Protein AF-A0A974P0U6-F1 (afdb_monomer_lite)

Secondary structure (DSSP, 8-state):
-------SSHHHHT--HHHHHHHHHHTT--HHHHHHHHHHHHHTS--SS------TTT-SS--PPP---TT-PPPSSHHHHHHHH-HHHHHHHHHHHHHHHHHHH--

Organism: NCBI:txid2803784

Sequence (107 aa):
MPVSLSTDDAGILRIDLSHEYARAADEGATYADLKASARNAIAFSFLAGRGCGMTRSLSPSGQGLRRPGRQGRAKPGACADLIAASDKAREQWRHERLVAAFEAGAR

Radius of gyration: 15.05 Å; chains: 1; bounding box: 34×34×41 Å

Foldseek 3Di:
DQAADDPVCCPVVVDDSVVRVVVVVVVPQDPVNSLSNVLSCLCPDPWDDHAPDQHPPPDPPPPHQDQQPPVLDRDDDPLNVCCVVTPSNVVSSVSSSVVVVVVVVVD

InterPro domains:
  IPR032466 Metal-dependent hydrolase [SSF51556] (1-47)

Structure (mmCIF, N/CA/C/O backbone):
data_AF-A0A974P0U6-F1
#
_entry.id   AF-A0A974P0U6-F1
#
loop_
_atom_site.group_PDB
_atom_site.id
_atom_site.type_symbol
_atom_site.label_atom_id
_atom_site.label_alt_id
_atom_site.label_comp_id
_atom_site.label_asym_id
_atom_site.label_entity_id
_atom_site.label_seq_id
_atom_site.pdbx_PDB_ins_code
_atom_site.Cartn_x
_atom_site.Cartn_y
_atom_site.Cartn_z
_atom_site.occupancy
_atom_site.B_iso_or_equiv
_atom_site.auth_seq_id
_atom_site.auth_comp_id
_atom_site.auth_asym_id
_atom_site.auth_atom_id
_atom_site.pdbx_PDB_model_num
ATOM 1 N N . MET A 1 1 ? 9.584 11.173 8.659 1.00 75.75 1 MET A N 1
ATOM 2 C CA . MET A 1 1 ? 10.343 9.967 8.257 1.00 75.75 1 MET A CA 1
ATOM 3 C C . MET A 1 1 ? 9.404 9.014 7.530 1.00 75.75 1 MET A C 1
ATOM 5 O O . MET A 1 1 ? 8.238 8.988 7.913 1.00 75.75 1 MET A O 1
ATOM 9 N N . PRO A 1 2 ? 9.839 8.287 6.485 1.00 87.50 2 PRO A N 1
ATOM 10 C CA . PRO A 1 2 ? 9.020 7.234 5.888 1.00 87.50 2 PRO A CA 1
ATOM 11 C C . PRO A 1 2 ? 8.864 6.065 6.869 1.00 87.50 2 PRO A C 1
ATOM 13 O O . PRO A 1 2 ? 9.834 5.660 7.502 1.00 87.50 2 PRO A O 1
ATOM 16 N N . VAL A 1 3 ? 7.646 5.539 6.989 1.00 89.50 3 VAL A N 1
ATOM 17 C CA . VAL A 1 3 ? 7.289 4.419 7.877 1.00 89.50 3 VAL A CA 1
ATOM 18 C C . VAL A 1 3 ? 6.506 3.382 7.079 1.00 89.50 3 VAL A C 1
ATOM 20 O O . VAL A 1 3 ? 5.748 3.759 6.184 1.00 89.50 3 VAL A O 1
ATOM 23 N N . SER A 1 4 ? 6.695 2.104 7.406 1.00 95.00 4 SER A N 1
ATOM 24 C CA . SER A 1 4 ? 5.881 0.973 6.953 1.00 95.00 4 SER A CA 1
ATOM 25 C C . SER A 1 4 ? 5.505 0.131 8.171 1.00 95.00 4 SER A C 1
ATOM 27 O O . SER A 1 4 ? 6.372 -0.159 8.988 1.00 95.00 4 SER A O 1
ATOM 29 N N . LEU A 1 5 ? 4.237 -0.262 8.280 1.00 97.31 5 LEU A N 1
ATOM 30 C CA . LEU A 1 5 ? 3.750 -1.161 9.330 1.00 97.31 5 LEU A CA 1
ATOM 31 C C . LEU A 1 5 ? 4.108 -2.613 8.988 1.00 97.31 5 LEU A C 1
ATOM 33 O O . LEU A 1 5 ? 4.075 -3.005 7.818 1.00 97.31 5 LEU A O 1
ATOM 37 N N . SER A 1 6 ? 4.426 -3.403 10.009 1.00 97.69 6 SER A N 1
ATOM 38 C CA . SER A 1 6 ? 4.744 -4.830 9.911 1.00 97.69 6 SER A CA 1
ATOM 39 C C . SER A 1 6 ? 4.361 -5.537 11.205 1.00 97.69 6 SER A C 1
ATOM 41 O O . SER A 1 6 ? 4.353 -4.910 12.256 1.00 97.69 6 SER A O 1
ATOM 43 N N . THR A 1 7 ? 4.124 -6.844 11.138 1.00 97.38 7 THR A N 1
ATOM 44 C CA . THR A 1 7 ? 3.791 -7.669 12.312 1.00 97.38 7 THR A CA 1
ATOM 45 C C . THR A 1 7 ? 4.994 -8.072 13.159 1.00 97.38 7 THR A C 1
ATOM 47 O O . THR A 1 7 ? 4.794 -8.614 14.238 1.00 97.38 7 THR A O 1
ATOM 50 N N . ASP A 1 8 ? 6.215 -7.892 12.643 1.00 96.38 8 ASP A N 1
ATOM 51 C CA . ASP A 1 8 ? 7.449 -8.468 13.194 1.00 96.38 8 ASP A CA 1
ATOM 52 C C . ASP A 1 8 ? 7.361 -10.010 13.257 1.00 96.38 8 ASP A C 1
ATOM 54 O O . ASP A 1 8 ? 7.526 -10.660 12.223 1.00 96.38 8 ASP A O 1
ATOM 58 N N . ASP A 1 9 ? 6.915 -10.583 14.380 1.00 96.69 9 ASP A N 1
ATOM 59 C CA . ASP A 1 9 ? 6.745 -12.025 14.608 1.00 96.69 9 ASP A CA 1
ATOM 60 C C . ASP A 1 9 ? 5.271 -12.433 14.818 1.00 96.69 9 ASP A C 1
ATOM 62 O O . ASP A 1 9 ? 4.838 -12.813 15.913 1.00 96.69 9 ASP A O 1
ATOM 66 N N . ALA A 1 10 ? 4.480 -12.418 13.739 1.00 96.56 10 ALA A N 1
ATOM 67 C CA . ALA A 1 10 ? 3.039 -12.715 13.767 1.00 96.56 10 ALA A CA 1
ATOM 68 C C . ALA A 1 10 ? 2.675 -14.045 14.465 1.00 96.56 10 ALA A C 1
ATOM 70 O O . ALA A 1 10 ? 1.643 -14.140 15.129 1.00 96.56 10 ALA A O 1
ATOM 71 N N . GLY A 1 11 ? 3.525 -15.074 14.347 1.00 97.06 11 GLY A N 1
ATOM 72 C CA . GLY A 1 11 ? 3.299 -16.384 14.969 1.00 97.06 11 GLY A CA 1
ATOM 73 C C . GLY A 1 11 ? 3.458 -16.388 16.493 1.00 97.06 11 GLY A C 1
ATOM 74 O O . GLY A 1 11 ? 2.761 -17.137 17.177 1.00 97.06 11 GLY A O 1
ATOM 75 N N . ILE A 1 12 ? 4.337 -15.533 17.026 1.00 97.94 12 ILE A N 1
ATOM 76 C CA . ILE A 1 12 ? 4.542 -15.371 18.472 1.00 97.94 12 ILE A CA 1
ATOM 77 C C . ILE A 1 12 ? 3.428 -14.496 19.044 1.00 97.94 12 ILE A C 1
ATOM 79 O O . ILE A 1 12 ? 2.798 -14.856 20.038 1.00 97.94 12 ILE A O 1
ATOM 83 N N . LEU A 1 13 ? 3.155 -13.375 18.377 1.00 97.38 13 LEU A N 1
ATOM 84 C CA . LEU A 1 13 ? 2.188 -12.376 18.827 1.00 97.38 13 LEU A CA 1
ATOM 85 C C . LEU A 1 13 ? 0.730 -12.787 18.569 1.00 97.38 13 LEU A C 1
ATOM 87 O O . LEU A 1 13 ? -0.178 -12.216 19.167 1.00 97.38 13 LEU A O 1
ATOM 91 N N . ARG A 1 14 ? 0.498 -13.802 17.725 1.00 96.94 14 ARG A N 1
ATOM 92 C CA . ARG A 1 14 ? -0.833 -14.282 17.304 1.00 96.94 14 ARG A CA 1
ATOM 93 C C . ARG A 1 14 ? -1.696 -13.164 16.712 1.00 96.94 14 ARG A C 1
ATOM 95 O O . ARG A 1 14 ? -2.889 -13.067 16.996 1.00 96.94 14 ARG A O 1
ATOM 102 N N . ILE A 1 15 ? -1.074 -12.339 15.876 1.00 97.75 15 ILE A N 1
ATOM 103 C CA . ILE A 1 15 ? -1.698 -11.213 15.175 1.00 97.75 15 ILE A CA 1
ATOM 104 C C . ILE A 1 15 ? -1.546 -11.369 13.663 1.00 97.75 15 ILE A C 1
ATOM 106 O O . ILE A 1 15 ? -0.731 -12.155 13.181 1.00 97.75 15 ILE A O 1
ATOM 110 N N . ASP A 1 16 ? -2.304 -10.580 12.911 1.00 98.19 16 ASP A N 1
ATOM 111 C CA . ASP A 1 16 ? -2.091 -10.378 11.484 1.00 98.19 16 ASP A CA 1
ATOM 112 C C . ASP A 1 16 ? -1.773 -8.905 11.192 1.00 98.19 16 ASP A C 1
ATOM 114 O O . ASP A 1 16 ? -1.764 -8.054 12.082 1.00 98.19 16 ASP A O 1
ATOM 118 N N . LEU A 1 17 ? -1.494 -8.584 9.929 1.00 9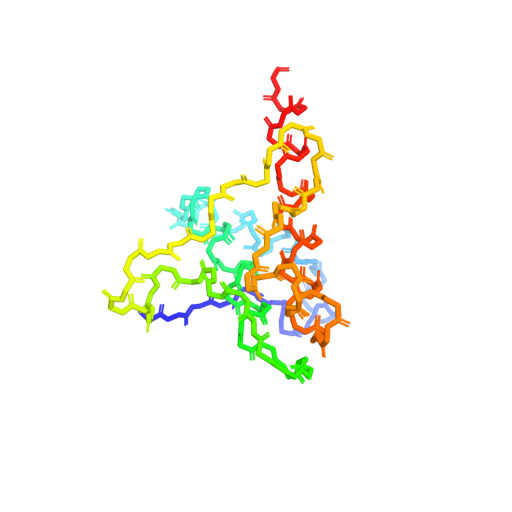7.81 17 LEU A N 1
ATOM 119 C CA . LEU 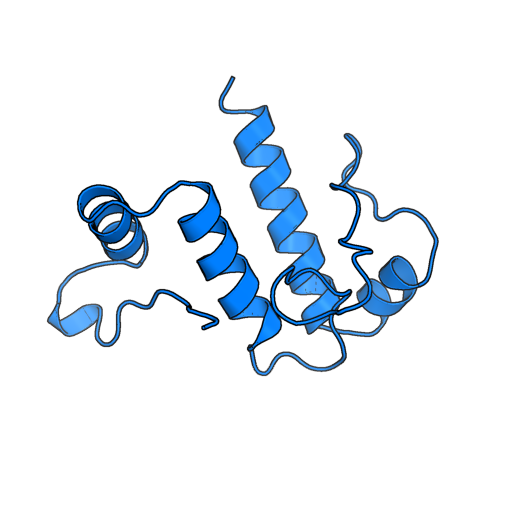A 1 17 ? -1.191 -7.205 9.554 1.00 97.81 17 LEU A CA 1
ATOM 120 C C . LEU A 1 17 ? -2.396 -6.269 9.752 1.00 97.81 17 LEU A C 1
ATOM 122 O O . LEU A 1 17 ? -2.202 -5.087 10.011 1.00 97.81 17 LEU A O 1
ATOM 126 N N . SER A 1 18 ? -3.631 -6.769 9.663 1.00 97.50 18 SER A N 1
ATOM 127 C CA . SER A 1 18 ? -4.830 -5.953 9.888 1.00 97.50 18 SER A CA 1
ATOM 128 C C . SER A 1 18 ? -4.916 -5.487 11.342 1.00 97.50 18 SER A C 1
ATOM 130 O O . SER A 1 18 ? -5.309 -4.346 11.576 1.00 97.50 18 SER A O 1
ATOM 132 N N . HIS A 1 19 ? -4.490 -6.325 12.296 1.00 98.06 19 HIS A N 1
ATOM 133 C CA . HIS A 1 19 ? -4.350 -5.949 13.706 1.00 98.06 19 HIS A CA 1
ATOM 134 C C . HIS A 1 19 ? -3.468 -4.706 13.855 1.00 98.06 19 HIS A C 1
ATOM 136 O O . HIS A 1 19 ? -3.887 -3.737 14.480 1.00 98.06 19 HIS A O 1
ATOM 142 N N . GLU A 1 20 ? -2.277 -4.693 13.253 1.00 98.31 20 GLU A N 1
ATOM 143 C CA . GLU A 1 20 ? -1.351 -3.555 13.359 1.00 98.31 20 GLU A CA 1
ATOM 144 C C . GLU A 1 20 ? -1.926 -2.274 12.739 1.00 98.31 20 GLU A C 1
ATOM 146 O O . GLU A 1 20 ? -1.729 -1.176 13.259 1.00 98.31 20 GLU A O 1
ATOM 151 N N . TYR A 1 21 ? -2.698 -2.393 11.656 1.00 98.06 21 TYR A N 1
ATOM 152 C CA . TYR A 1 21 ? -3.396 -1.245 11.071 1.00 98.06 21 TYR A CA 1
ATOM 153 C C . TYR A 1 21 ? -4.526 -0.724 11.968 1.00 98.06 21 TYR A C 1
ATOM 155 O O . TYR A 1 21 ? -4.698 0.491 12.067 1.00 98.06 21 TYR A O 1
ATOM 163 N N . ALA A 1 22 ? -5.283 -1.615 12.615 1.00 98.25 22 ALA A N 1
ATOM 164 C CA . ALA A 1 22 ? -6.322 -1.234 13.571 1.00 98.25 22 ALA A CA 1
ATOM 165 C C . ALA A 1 22 ? -5.709 -0.548 14.797 1.00 98.25 22 ALA A C 1
ATOM 167 O O . ALA A 1 22 ? -6.106 0.560 15.144 1.00 98.25 22 ALA A O 1
ATOM 168 N N . ARG A 1 23 ? -4.657 -1.144 15.365 1.00 98.12 23 ARG A N 1
ATOM 169 C CA . ARG A 1 23 ? -3.910 -0.577 16.486 1.00 98.12 23 ARG A CA 1
ATOM 170 C C . ARG A 1 23 ? -3.349 0.808 16.161 1.00 98.12 23 ARG A C 1
ATOM 172 O O . ARG A 1 23 ? -3.499 1.726 16.957 1.00 98.12 23 ARG A O 1
ATOM 179 N N . ALA A 1 24 ? -2.750 0.990 14.985 1.00 98.19 24 ALA A N 1
ATOM 180 C CA . ALA A 1 24 ? -2.254 2.298 14.567 1.00 98.19 24 ALA A CA 1
ATOM 181 C C . ALA A 1 24 ? -3.381 3.345 14.488 1.00 98.19 24 ALA A C 1
ATOM 183 O O . ALA A 1 24 ? -3.165 4.500 14.853 1.00 98.19 24 ALA A O 1
ATOM 184 N N . ALA A 1 25 ? -4.575 2.958 14.027 1.00 98.19 25 ALA A N 1
ATOM 185 C CA . ALA A 1 25 ? -5.736 3.847 14.005 1.00 98.19 25 ALA A CA 1
ATOM 186 C C . ALA A 1 25 ? -6.201 4.220 15.424 1.00 98.19 25 ALA A C 1
ATOM 188 O O . ALA A 1 25 ? -6.463 5.396 15.678 1.00 98.19 25 ALA A O 1
ATOM 189 N N . ASP A 1 26 ? -6.228 3.255 16.348 1.00 98.50 26 ASP A N 1
ATOM 190 C CA . ASP A 1 26 ? -6.555 3.484 17.764 1.00 98.50 26 ASP A CA 1
ATOM 191 C C . ASP A 1 26 ? -5.532 4.409 18.450 1.00 98.50 26 ASP A C 1
ATOM 193 O O . ASP A 1 26 ? -5.886 5.214 19.310 1.00 98.50 26 ASP A O 1
ATOM 197 N N . GLU A 1 27 ? -4.269 4.354 18.020 1.00 98.00 27 GLU A N 1
ATOM 198 C CA . GLU A 1 27 ? -3.179 5.231 18.468 1.00 98.00 27 GLU A CA 1
ATOM 199 C C . GLU A 1 27 ? -3.143 6.594 17.731 1.00 98.00 27 GLU A C 1
ATOM 201 O O . GLU A 1 27 ? -2.257 7.417 17.973 1.00 98.00 27 GLU A O 1
ATOM 206 N N . GLY A 1 28 ? -4.121 6.879 16.860 1.00 97.75 28 GLY A N 1
ATOM 207 C CA . GLY A 1 28 ? -4.326 8.192 16.238 1.00 97.75 28 GLY A CA 1
ATOM 208 C C . GLY A 1 28 ? -3.837 8.337 14.793 1.00 97.75 28 GLY A C 1
ATOM 209 O O . GLY A 1 28 ? -3.876 9.445 14.250 1.00 97.75 28 GLY A O 1
ATOM 210 N N . ALA A 1 29 ? -3.398 7.258 14.137 1.00 97.06 29 ALA A N 1
ATOM 211 C CA . ALA A 1 29 ? -3.050 7.298 12.719 1.00 97.06 29 ALA A CA 1
ATOM 212 C C . ALA A 1 29 ? -4.291 7.553 11.853 1.00 97.06 29 ALA A C 1
ATOM 214 O O . ALA A 1 29 ? -5.312 6.869 11.948 1.00 97.06 29 ALA A O 1
ATOM 215 N N . THR A 1 30 ? -4.198 8.516 10.940 1.00 96.25 30 THR A N 1
ATOM 216 C CA . THR A 1 30 ? -5.294 8.804 10.014 1.00 96.25 30 THR A CA 1
ATOM 217 C C . THR A 1 30 ? -5.334 7.783 8.875 1.00 96.25 30 THR A C 1
ATOM 219 O O . THR A 1 30 ? -4.331 7.156 8.530 1.00 96.25 30 THR A O 1
ATOM 222 N N . TYR A 1 31 ? -6.463 7.684 8.164 1.00 94.31 31 TYR A N 1
ATOM 223 C CA . TYR A 1 31 ? -6.540 6.879 6.934 1.00 94.31 31 TYR A CA 1
ATOM 224 C C . TYR A 1 31 ? -5.480 7.276 5.886 1.00 94.31 31 TYR A C 1
ATOM 226 O O . TYR A 1 31 ? -5.029 6.450 5.087 1.00 94.31 31 TYR A O 1
ATOM 234 N N . ALA A 1 32 ? -5.059 8.547 5.873 1.00 90.62 32 ALA A N 1
ATOM 235 C CA . ALA A 1 32 ? -3.984 9.004 5.002 1.00 90.62 32 ALA A CA 1
ATOM 236 C C . ALA A 1 32 ? -2.624 8.423 5.419 1.00 90.62 32 ALA A C 1
ATOM 238 O O . ALA A 1 32 ? -1.858 8.031 4.536 1.00 90.62 32 ALA A O 1
ATOM 239 N N . ASP A 1 33 ? -2.363 8.311 6.722 1.00 94.31 33 ASP A N 1
ATOM 240 C CA . ASP A 1 33 ? -1.139 7.723 7.275 1.00 94.31 33 ASP A CA 1
ATOM 241 C C . ASP A 1 33 ? -1.082 6.217 7.013 1.00 94.31 33 ASP A C 1
ATOM 243 O O . ASP A 1 33 ? -0.069 5.715 6.525 1.00 94.31 33 ASP A O 1
ATOM 247 N N . LEU A 1 34 ? -2.200 5.507 7.205 1.00 95.69 34 LEU A N 1
ATOM 248 C CA . LEU A 1 34 ? -2.307 4.078 6.892 1.00 95.69 34 LEU A CA 1
ATOM 249 C C . LEU A 1 34 ? -2.032 3.803 5.403 1.00 95.69 34 LEU A C 1
ATOM 251 O O . LEU A 1 34 ? -1.239 2.926 5.055 1.00 95.69 34 LEU A O 1
ATOM 255 N N . LYS A 1 35 ? -2.611 4.603 4.496 1.00 93.12 35 LYS A N 1
ATOM 256 C CA . LYS A 1 35 ? -2.298 4.509 3.058 1.00 93.12 35 LYS A CA 1
ATOM 257 C C . LYS A 1 35 ? -0.849 4.878 2.747 1.00 93.12 35 LYS A C 1
ATOM 259 O O . LYS A 1 35 ? -0.251 4.292 1.847 1.00 93.12 35 LYS A O 1
ATOM 264 N N . ALA A 1 36 ? -0.285 5.873 3.431 1.00 90.44 36 ALA A N 1
ATOM 265 C CA . ALA A 1 36 ? 1.110 6.258 3.241 1.00 90.44 36 ALA A CA 1
ATOM 266 C C . ALA A 1 36 ? 2.060 5.131 3.667 1.00 90.44 36 ALA A C 1
ATOM 268 O O . ALA A 1 36 ? 3.011 4.851 2.941 1.00 90.44 36 ALA A O 1
ATOM 269 N N . SER A 1 37 ? 1.760 4.446 4.771 1.00 94.62 37 SER A N 1
ATOM 270 C CA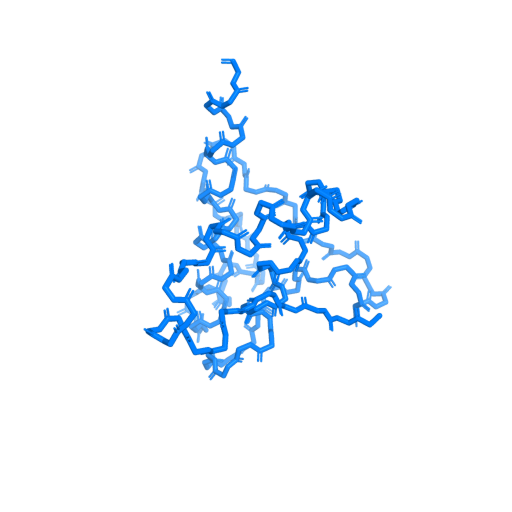 . SER A 1 37 ? 2.487 3.268 5.244 1.00 94.62 37 SER A CA 1
ATOM 271 C C . SER A 1 37 ? 2.536 2.163 4.184 1.00 94.62 37 SER A C 1
ATOM 273 O O . SER A 1 37 ? 3.620 1.751 3.765 1.00 94.62 37 SER A O 1
ATOM 275 N N . ALA A 1 38 ? 1.380 1.779 3.631 1.00 94.38 38 ALA A N 1
ATOM 276 C CA . ALA A 1 38 ? 1.308 0.771 2.572 1.00 94.38 38 ALA A CA 1
ATOM 277 C C . ALA A 1 38 ? 2.072 1.180 1.294 1.00 94.38 38 ALA A C 1
ATOM 279 O O . ALA A 1 38 ? 2.781 0.374 0.688 1.00 94.38 38 ALA A O 1
ATOM 280 N N . ARG A 1 39 ? 1.990 2.456 0.894 1.00 92.44 39 ARG A N 1
ATOM 281 C CA . ARG A 1 39 ? 2.752 2.992 -0.251 1.00 92.44 39 ARG A CA 1
ATOM 282 C C . ARG A 1 39 ? 4.256 2.974 -0.011 1.00 92.44 39 ARG A C 1
ATOM 284 O O . ARG A 1 39 ? 5.018 2.670 -0.932 1.00 92.44 39 ARG A O 1
ATOM 291 N N . ASN A 1 40 ? 4.685 3.307 1.204 1.00 92.00 40 ASN A N 1
ATOM 292 C CA . ASN A 1 40 ? 6.090 3.280 1.588 1.00 92.00 40 ASN A CA 1
ATOM 293 C C . ASN A 1 40 ? 6.636 1.850 1.528 1.00 92.00 40 ASN A C 1
ATOM 295 O O . ASN A 1 40 ? 7.711 1.664 0.962 1.00 92.00 40 ASN A O 1
ATOM 299 N N . ALA A 1 41 ? 5.879 0.849 1.992 1.00 93.75 41 ALA A N 1
ATOM 300 C CA . ALA A 1 41 ? 6.267 -0.561 1.897 1.00 93.75 41 ALA A CA 1
ATOM 301 C C . ALA A 1 41 ? 6.695 -0.944 0.468 1.00 93.75 41 ALA A C 1
ATOM 303 O O . ALA A 1 41 ? 7.739 -1.557 0.265 1.00 93.75 41 ALA A O 1
ATOM 304 N N . ILE A 1 42 ? 5.945 -0.500 -0.547 1.00 92.81 42 ILE A N 1
ATOM 305 C CA . ILE A 1 42 ? 6.266 -0.775 -1.956 1.00 92.81 42 ILE A CA 1
ATOM 306 C C . ILE A 1 42 ? 7.418 0.108 -2.450 1.00 92.81 42 ILE A C 1
ATOM 308 O O . ILE A 1 42 ? 8.323 -0.373 -3.133 1.00 92.81 42 ILE A O 1
ATOM 312 N N . ALA A 1 43 ? 7.415 1.402 -2.123 1.00 88.44 43 ALA A N 1
ATOM 313 C CA . ALA A 1 43 ? 8.451 2.334 -2.571 1.00 88.44 43 ALA A CA 1
ATOM 314 C C . ALA A 1 43 ? 9.856 1.923 -2.097 1.00 88.44 43 ALA A C 1
ATOM 316 O O . ALA A 1 43 ? 10.804 1.947 -2.891 1.00 88.44 43 ALA A O 1
ATOM 317 N N . PHE A 1 44 ? 9.957 1.485 -0.841 1.00 90.88 44 PHE A N 1
ATOM 318 C CA . PHE A 1 44 ? 11.196 1.045 -0.200 1.00 90.88 44 PHE A CA 1
ATOM 319 C C . PHE A 1 44 ? 11.419 -0.473 -0.264 1.00 90.88 44 PHE A C 1
ATOM 321 O O . PHE A 1 44 ? 12.430 -0.954 0.234 1.00 90.88 44 PHE A O 1
ATOM 328 N N . SER A 1 45 ? 10.534 -1.226 -0.925 1.00 94.06 45 SER A N 1
ATOM 329 C CA . SER A 1 45 ? 10.758 -2.649 -1.200 1.00 94.06 45 SER A CA 1
ATOM 330 C C . SER A 1 45 ? 11.987 -2.883 -2.084 1.00 94.06 45 SER A C 1
ATOM 332 O O . SER A 1 45 ? 12.405 -2.016 -2.864 1.00 94.06 45 SER A O 1
ATOM 334 N N . PHE A 1 46 ? 12.498 -4.111 -2.049 1.00 95.81 46 PHE A N 1
ATOM 335 C CA . PHE A 1 46 ? 13.561 -4.588 -2.936 1.00 95.81 46 PHE A CA 1
ATOM 336 C C . PHE A 1 46 ? 13.068 -5.021 -4.328 1.00 95.81 46 PHE A C 1
ATOM 338 O O . PHE 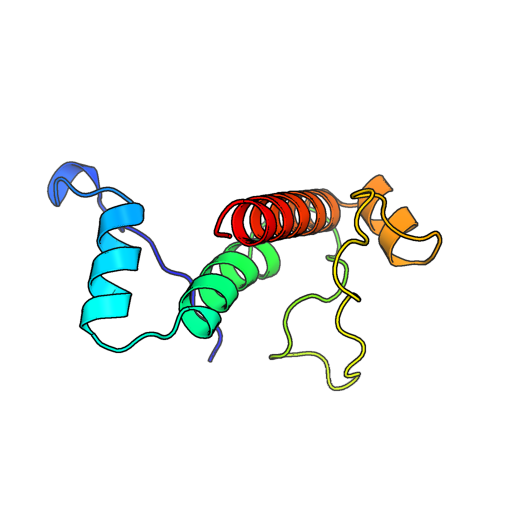A 1 46 ? 13.819 -5.646 -5.073 1.00 95.81 46 PHE A O 1
ATOM 345 N N . LEU A 1 47 ? 11.826 -4.692 -4.709 1.00 94.56 47 LEU A N 1
ATOM 346 C CA . LEU A 1 47 ? 11.331 -4.958 -6.062 1.00 94.56 47 LEU A CA 1
ATOM 347 C C . LEU A 1 47 ? 12.215 -4.279 -7.115 1.00 94.56 47 LEU A C 1
ATOM 349 O O . LEU A 1 47 ? 12.625 -3.125 -6.953 1.00 94.5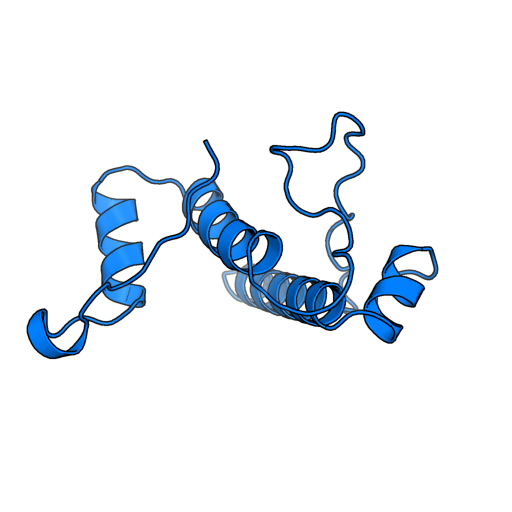6 47 LEU A O 1
ATOM 353 N N . ALA A 1 48 ? 12.463 -4.990 -8.215 1.00 93.88 48 ALA A N 1
ATOM 354 C CA . ALA A 1 48 ? 13.366 -4.542 -9.262 1.00 93.88 48 ALA A CA 1
ATOM 355 C C . ALA A 1 48 ? 12.841 -3.308 -10.025 1.00 93.88 48 ALA A C 1
ATOM 357 O O . ALA A 1 48 ? 11.649 -3.158 -10.331 1.00 93.88 48 ALA A O 1
ATOM 358 N N . GLY A 1 49 ? 13.779 -2.433 -10.391 1.00 89.50 49 GLY A N 1
ATOM 359 C CA . GLY A 1 49 ? 13.530 -1.240 -11.198 1.00 89.50 49 GLY A CA 1
ATOM 360 C C . GLY A 1 49 ? 12.991 -0.032 -10.422 1.00 89.50 49 GLY A C 1
ATOM 361 O O . GLY A 1 49 ? 12.859 -0.029 -9.197 1.00 89.50 49 GLY A O 1
ATOM 362 N N . ARG A 1 50 ? 12.723 1.050 -11.162 1.00 85.00 50 ARG A N 1
ATOM 363 C CA . ARG A 1 50 ? 12.239 2.320 -10.602 1.00 85.00 50 ARG A CA 1
ATOM 364 C C . ARG A 1 50 ? 10.717 2.329 -10.496 1.00 85.00 50 ARG A C 1
ATOM 366 O O . ARG A 1 50 ? 10.027 1.921 -11.420 1.00 85.00 50 ARG A O 1
ATOM 373 N N . GLY A 1 51 ? 10.198 2.886 -9.404 1.00 79.31 51 GLY A N 1
ATOM 374 C CA . GLY A 1 51 ? 8.770 3.181 -9.271 1.00 79.31 51 GLY A CA 1
ATOM 375 C C . GLY A 1 51 ? 8.342 4.435 -10.043 1.00 79.31 51 GLY A C 1
ATOM 376 O O . GLY A 1 51 ? 9.175 5.253 -10.429 1.00 79.31 51 GLY A O 1
ATOM 377 N N . CYS A 1 52 ? 7.034 4.634 -10.199 1.00 70.25 52 CYS A N 1
ATOM 378 C CA . CYS A 1 52 ? 6.462 5.792 -10.893 1.00 70.25 52 CYS A CA 1
ATOM 379 C C . CYS A 1 52 ? 6.425 7.097 -10.061 1.00 70.25 52 CYS A C 1
ATOM 381 O O . CYS A 1 52 ? 5.764 8.047 -10.467 1.00 70.25 52 CYS A O 1
ATOM 383 N N . GLY A 1 53 ? 7.095 7.171 -8.903 1.00 62.03 53 GLY A N 1
ATOM 384 C CA . GLY A 1 53 ? 7.088 8.369 -8.047 1.00 62.03 53 GLY A CA 1
ATOM 385 C C . GLY A 1 53 ? 5.744 8.601 -7.342 1.00 62.03 53 GLY A C 1
ATOM 386 O O . GLY A 1 53 ? 5.018 9.543 -7.643 1.00 62.03 53 GLY A O 1
ATOM 387 N N . MET A 1 54 ? 5.388 7.721 -6.398 1.00 54.47 54 MET A N 1
ATOM 388 C CA . MET A 1 54 ? 4.130 7.812 -5.631 1.00 54.47 54 MET A CA 1
ATOM 389 C C . MET A 1 54 ? 4.286 8.396 -4.221 1.00 54.47 54 MET A C 1
ATOM 391 O O . MET A 1 54 ? 3.295 8.796 -3.610 1.00 54.47 54 MET A O 1
ATOM 395 N N . THR A 1 55 ? 5.501 8.464 -3.676 1.00 44.91 55 THR A N 1
ATOM 396 C CA . THR A 1 55 ? 5.712 8.964 -2.315 1.00 44.91 55 THR A CA 1
ATOM 397 C C . THR A 1 55 ? 5.881 10.480 -2.334 1.00 44.91 55 THR A C 1
ATOM 399 O O . THR A 1 55 ? 6.894 11.024 -2.767 1.00 44.91 55 THR A O 1
ATOM 402 N N . ARG A 1 56 ? 4.886 11.186 -1.786 1.00 42.88 56 ARG A N 1
ATOM 403 C CA . ARG A 1 56 ? 4.906 12.646 -1.570 1.00 42.88 56 ARG A CA 1
ATOM 404 C C . ARG A 1 56 ? 6.061 13.114 -0.662 1.00 42.88 56 ARG A C 1
ATOM 406 O O . ARG A 1 56 ? 6.263 14.307 -0.502 1.00 42.88 56 ARG A O 1
ATOM 413 N N . SER A 1 57 ? 6.794 12.179 -0.054 1.00 38.78 57 SER A N 1
ATOM 414 C CA . SER A 1 57 ? 7.809 12.439 0.966 1.00 38.78 57 SER A CA 1
ATOM 415 C C . SER A 1 57 ? 9.221 12.691 0.424 1.00 38.78 57 SER A C 1
ATOM 417 O O . SER A 1 57 ? 10.051 13.141 1.206 1.00 38.78 57 SER A O 1
ATOM 419 N N . LEU A 1 58 ? 9.542 12.378 -0.841 1.00 37.16 58 LEU A N 1
ATOM 420 C CA . LEU A 1 58 ? 10.941 12.430 -1.316 1.00 37.16 58 LEU A CA 1
ATOM 421 C C . LEU A 1 58 ? 11.150 12.968 -2.740 1.00 37.16 58 LEU A C 1
ATOM 423 O O . LEU A 1 58 ? 12.280 12.965 -3.218 1.00 37.16 58 LEU A O 1
ATOM 427 N N . SER A 1 59 ? 10.116 13.457 -3.430 1.00 35.25 59 SER A N 1
ATOM 428 C CA . SER A 1 59 ? 10.317 14.170 -4.700 1.00 35.25 59 SER A CA 1
ATOM 429 C C . SER A 1 59 ? 10.052 15.668 -4.520 1.00 35.25 59 SER A C 1
ATOM 431 O O . SER A 1 59 ? 8.913 16.033 -4.227 1.00 35.25 59 SER A O 1
ATOM 433 N N . PRO A 1 60 ? 11.060 16.547 -4.718 1.00 30.75 60 PRO A N 1
ATOM 434 C CA . PRO A 1 60 ? 10.856 17.998 -4.805 1.00 30.75 60 PRO A CA 1
ATOM 435 C C . PRO A 1 60 ? 9.974 18.381 -6.005 1.00 30.75 60 PRO A C 1
ATOM 437 O O . PRO A 1 60 ? 9.373 19.451 -6.039 1.00 30.75 60 PRO A O 1
ATOM 440 N N . SER A 1 61 ? 9.864 17.496 -6.995 1.00 34.56 61 SER A N 1
ATOM 441 C CA . SER A 1 61 ? 8.900 17.587 -8.080 1.00 34.56 61 SER A CA 1
ATOM 442 C C . SER A 1 61 ? 7.563 17.016 -7.604 1.00 34.56 61 SER A C 1
ATOM 444 O O . SER A 1 61 ? 7.325 15.814 -7.656 1.00 34.56 61 SER A O 1
ATOM 446 N N . GLY A 1 62 ? 6.661 17.889 -7.152 1.00 33.31 62 GLY A N 1
ATOM 447 C CA . GLY A 1 62 ? 5.286 17.578 -6.731 1.00 33.31 62 GLY A CA 1
ATOM 448 C C . GLY A 1 62 ? 4.366 16.966 -7.803 1.00 33.31 62 GLY A C 1
ATOM 449 O O . GLY A 1 62 ? 3.155 17.166 -7.762 1.00 33.31 62 GLY A O 1
ATOM 450 N N . GLN A 1 63 ? 4.896 16.212 -8.764 1.00 37.59 63 GLN A N 1
ATOM 451 C CA . GLN A 1 63 ? 4.130 15.442 -9.732 1.00 37.59 63 GLN A CA 1
ATOM 452 C C . GLN A 1 63 ? 3.863 14.045 -9.169 1.00 37.59 63 GLN A C 1
ATOM 454 O O . GLN A 1 63 ? 4.420 13.048 -9.617 1.00 37.59 63 GLN A O 1
ATOM 459 N N . GLY A 1 64 ? 3.004 13.983 -8.150 1.00 43.31 64 GLY A N 1
ATOM 460 C CA . GLY A 1 64 ? 2.413 12.716 -7.740 1.00 43.31 64 GLY A CA 1
ATOM 461 C C . GLY A 1 64 ? 1.599 12.134 -8.893 1.00 43.31 64 GLY A C 1
ATOM 462 O O . GLY A 1 64 ? 0.926 12.870 -9.623 1.00 43.31 64 GLY A O 1
ATOM 463 N N . LEU A 1 65 ? 1.644 10.812 -9.061 1.00 49.59 65 LEU A N 1
ATOM 464 C CA . LEU A 1 65 ? 0.779 10.126 -10.012 1.00 49.59 65 LEU A CA 1
ATOM 465 C C . LEU A 1 65 ? -0.675 10.568 -9.798 1.00 49.59 65 LEU A C 1
ATOM 467 O O . LEU A 1 65 ? -1.244 10.414 -8.715 1.00 49.59 65 LEU A O 1
ATOM 471 N N . ARG A 1 66 ? -1.290 11.133 -10.839 1.00 50.28 66 ARG A N 1
ATOM 472 C CA . ARG A 1 66 ? -2.721 11.445 -10.837 1.00 50.28 66 ARG A CA 1
ATOM 473 C C . ARG A 1 66 ? -3.464 10.126 -10.598 1.00 50.28 66 ARG A C 1
ATOM 475 O O . ARG A 1 66 ? -3.150 9.151 -11.281 1.00 50.28 66 ARG A O 1
ATOM 482 N N . ARG A 1 67 ? -4.407 10.097 -9.637 1.00 50.69 67 ARG A N 1
ATOM 483 C CA . ARG A 1 67 ? -5.226 8.911 -9.289 1.00 50.69 67 ARG A CA 1
ATOM 484 C C . ARG A 1 67 ? -5.557 8.089 -10.541 1.00 50.69 67 ARG A C 1
ATOM 486 O O . ARG A 1 67 ? -5.927 8.709 -11.551 1.00 50.69 67 ARG A O 1
ATOM 493 N N . PRO A 1 68 ? -5.512 6.741 -10.473 1.00 52.97 68 PRO A N 1
ATOM 494 C CA . PRO A 1 68 ? -6.054 5.913 -11.539 1.00 52.97 68 PRO A CA 1
ATOM 495 C C . PRO A 1 68 ? -7.440 6.448 -11.914 1.00 52.97 68 PRO A C 1
ATOM 497 O O . PRO A 1 68 ? -8.291 6.661 -11.047 1.00 52.97 68 PRO A O 1
ATOM 500 N N . GLY A 1 69 ? -7.649 6.752 -13.197 1.00 50.62 69 GLY A N 1
ATOM 501 C CA . GLY A 1 69 ? -8.976 7.137 -13.673 1.00 50.62 69 GLY A CA 1
ATOM 502 C C . GLY A 1 69 ? -9.969 5.992 -13.451 1.00 50.62 69 GLY A C 1
ATOM 503 O O . GLY A 1 69 ? -9.560 4.856 -13.222 1.00 50.62 69 GLY A O 1
ATOM 504 N N . ARG A 1 70 ? -11.275 6.257 -13.585 1.00 46.41 70 ARG A N 1
ATOM 505 C CA . ARG A 1 70 ? -12.350 5.253 -13.396 1.00 46.41 70 ARG A CA 1
ATOM 506 C C . ARG A 1 70 ? -12.146 3.930 -14.154 1.00 46.41 70 ARG A C 1
ATOM 508 O O . ARG A 1 70 ? -12.701 2.919 -13.758 1.00 46.41 70 ARG A O 1
ATOM 515 N N . GLN A 1 71 ? -11.353 3.929 -15.225 1.00 51.06 71 GLN A N 1
ATOM 516 C CA . GLN A 1 71 ? -11.079 2.750 -16.050 1.00 51.06 71 GLN A CA 1
ATOM 517 C C . GLN A 1 71 ? -9.861 1.927 -15.591 1.00 51.06 71 GLN A C 1
ATOM 519 O O . GLN A 1 71 ? -9.525 0.935 -16.230 1.00 51.06 71 GLN A O 1
ATOM 524 N N . GLY A 1 72 ? -9.153 2.337 -14.531 1.00 54.06 72 GLY A N 1
ATOM 525 C CA . GLY A 1 72 ? -8.013 1.590 -13.987 1.00 54.06 72 GLY A CA 1
ATOM 526 C C . GLY A 1 72 ? -6.850 1.385 -14.967 1.00 54.06 72 GLY A C 1
ATOM 527 O O . GLY A 1 72 ? -5.995 0.537 -14.721 1.00 54.06 72 GLY A O 1
ATOM 528 N N . ARG A 1 73 ? -6.805 2.135 -16.076 1.00 56.00 73 ARG A N 1
ATOM 529 C CA . ARG A 1 73 ? -5.699 2.137 -17.041 1.00 56.00 73 ARG A CA 1
ATOM 530 C C . ARG A 1 73 ? -4.737 3.274 -16.730 1.00 56.00 73 ARG A C 1
ATOM 532 O O . ARG A 1 73 ? -5.170 4.400 -16.469 1.00 56.00 73 ARG A O 1
ATOM 539 N N . ALA A 1 74 ? -3.442 2.967 -16.760 1.00 58.03 74 ALA A N 1
ATOM 540 C CA . ALA A 1 74 ? -2.416 3.994 -16.722 1.00 58.03 74 ALA A CA 1
ATOM 541 C C . ALA A 1 74 ? -2.585 4.838 -17.985 1.00 58.03 74 ALA A C 1
ATOM 543 O O . ALA A 1 74 ? -2.759 4.296 -19.080 1.00 58.03 74 ALA A O 1
ATOM 544 N N . LYS A 1 75 ? -2.607 6.164 -17.838 1.00 58.88 75 LYS A N 1
ATOM 545 C CA . LYS A 1 75 ? -2.577 7.032 -19.016 1.00 58.88 75 LYS A CA 1
ATOM 546 C C . LYS A 1 75 ? -1.232 6.833 -19.729 1.00 58.88 75 LYS A C 1
ATOM 548 O O . LYS A 1 75 ? -0.231 6.677 -19.027 1.00 58.88 75 LYS A O 1
ATOM 553 N N . PRO A 1 76 ? -1.196 6.859 -21.073 1.00 55.31 76 PRO A N 1
ATOM 554 C CA . PRO A 1 76 ? 0.061 6.828 -21.815 1.00 55.31 76 PRO A CA 1
ATOM 555 C C . PRO A 1 76 ? 1.020 7.919 -21.316 1.00 55.31 76 PRO A C 1
ATOM 557 O O . PRO A 1 76 ? 0.586 9.039 -21.037 1.00 55.31 76 PRO A O 1
ATOM 560 N N . GLY A 1 77 ? 2.299 7.579 -21.164 1.00 61.53 77 GLY A N 1
ATOM 561 C CA . GLY A 1 77 ? 3.344 8.449 -20.619 1.00 61.53 77 GLY A CA 1
ATOM 562 C C . GLY A 1 77 ? 4.387 7.658 -19.825 1.00 61.53 77 GLY A C 1
ATOM 563 O O . GLY A 1 77 ? 4.241 6.454 -19.640 1.00 61.53 77 GLY A O 1
ATOM 564 N N . ALA A 1 78 ? 5.402 8.341 -19.289 1.00 64.06 78 ALA A N 1
ATOM 565 C CA . ALA A 1 78 ? 6.580 7.715 -18.671 1.00 64.06 78 ALA A CA 1
ATOM 566 C C . ALA A 1 78 ? 6.282 6.674 -17.566 1.00 64.06 78 ALA A C 1
ATOM 568 O O . ALA A 1 78 ? 7.068 5.753 -17.360 1.00 64.06 78 ALA A O 1
ATOM 569 N N . CYS A 1 79 ? 5.150 6.778 -16.855 1.00 70.88 79 CYS A N 1
ATOM 570 C CA . CYS A 1 79 ? 4.757 5.741 -15.896 1.00 70.88 79 CYS A CA 1
ATOM 571 C C . CYS A 1 79 ? 4.195 4.478 -16.567 1.00 70.88 79 CYS A C 1
ATOM 573 O O . CYS A 1 79 ? 4.434 3.386 -16.066 1.00 70.88 79 CYS A O 1
ATOM 575 N N . ALA A 1 80 ? 3.484 4.584 -17.694 1.00 78.06 80 ALA A N 1
ATOM 576 C CA . ALA A 1 80 ? 3.013 3.407 -18.424 1.00 78.06 80 ALA A CA 1
ATOM 577 C C . ALA A 1 80 ? 4.194 2.551 -18.916 1.00 78.06 80 ALA A C 1
ATOM 579 O O . ALA A 1 80 ? 4.171 1.332 -18.754 1.00 78.06 80 ALA A O 1
ATOM 580 N N . ASP A 1 81 ? 5.259 3.196 -19.401 1.00 81.81 81 ASP A N 1
ATOM 581 C CA . ASP A 1 81 ? 6.490 2.514 -19.816 1.00 81.81 81 ASP A CA 1
ATOM 582 C C . ASP A 1 81 ? 7.214 1.883 -18.616 1.00 81.81 81 ASP A C 1
ATOM 584 O O . ASP A 1 81 ? 7.649 0.732 -18.673 1.00 81.81 81 ASP A O 1
ATOM 588 N N . LEU A 1 82 ? 7.281 2.594 -17.482 1.00 81.25 82 LEU A N 1
ATOM 589 C CA . LEU A 1 82 ? 7.843 2.046 -16.244 1.00 81.25 82 LEU A CA 1
ATOM 590 C C . LEU A 1 82 ? 7.041 0.854 -15.716 1.00 81.25 82 LEU A C 1
ATOM 592 O O . LEU A 1 82 ? 7.645 -0.114 -15.271 1.00 81.25 82 LEU A O 1
ATOM 596 N N . ILE A 1 83 ? 5.709 0.878 -15.791 1.00 85.38 83 ILE A N 1
ATOM 597 C CA . ILE A 1 83 ? 4.864 -0.266 -15.420 1.00 85.38 83 ILE A CA 1
ATOM 598 C C . ILE A 1 83 ? 5.202 -1.478 -16.301 1.00 85.38 83 ILE A C 1
ATOM 600 O O . ILE A 1 83 ? 5.273 -2.596 -15.801 1.00 85.38 83 ILE A O 1
ATOM 604 N N . ALA A 1 84 ? 5.472 -1.301 -17.594 1.00 86.75 84 ALA A N 1
ATOM 605 C CA . ALA A 1 84 ? 5.900 -2.421 -18.433 1.00 86.75 84 ALA A CA 1
ATOM 606 C C . ALA A 1 84 ? 7.288 -2.962 -18.023 1.00 86.75 84 ALA A C 1
ATOM 608 O O . ALA A 1 84 ? 7.491 -4.175 -18.003 1.00 86.75 84 ALA A O 1
ATOM 609 N N . ALA A 1 85 ? 8.217 -2.084 -17.635 1.00 89.31 85 ALA A N 1
ATOM 610 C CA . ALA A 1 85 ? 9.631 -2.420 -17.447 1.00 89.31 85 ALA A CA 1
ATOM 611 C C . ALA A 1 85 ? 10.094 -2.653 -15.990 1.00 89.31 85 ALA A C 1
ATOM 613 O O . ALA A 1 85 ? 11.209 -3.126 -15.786 1.00 89.31 85 ALA A O 1
ATOM 614 N N . SER A 1 86 ? 9.297 -2.319 -14.968 1.00 91.44 86 SER A N 1
ATOM 615 C CA . SER A 1 86 ? 9.695 -2.406 -13.552 1.00 91.44 86 SER A CA 1
ATOM 616 C C . SER A 1 86 ? 8.656 -3.108 -12.687 1.00 91.44 86 SER A C 1
ATOM 618 O O . SER A 1 86 ? 7.501 -2.691 -12.597 1.00 91.44 86 SER A O 1
ATOM 620 N N . ASP A 1 87 ? 9.113 -4.124 -11.957 1.00 94.56 87 ASP A N 1
ATOM 621 C CA . ASP A 1 87 ? 8.333 -4.855 -10.957 1.00 94.56 87 ASP A CA 1
ATOM 622 C C . ASP A 1 87 ? 7.787 -3.904 -9.889 1.00 94.56 87 ASP A C 1
ATOM 624 O O . ASP A 1 87 ? 6.602 -3.945 -9.555 1.00 94.56 87 ASP A O 1
ATOM 628 N N . LYS A 1 88 ? 8.630 -2.976 -9.418 1.00 92.19 88 LYS A N 1
ATOM 629 C CA . LYS A 1 88 ? 8.237 -1.942 -8.456 1.00 92.19 88 LYS A CA 1
ATOM 630 C C . LYS A 1 88 ? 7.118 -1.054 -8.998 1.00 92.19 88 LYS A C 1
ATOM 632 O O . LYS A 1 88 ? 6.147 -0.800 -8.288 1.00 92.19 88 LYS A O 1
ATOM 637 N N . ALA A 1 89 ? 7.223 -0.593 -10.244 1.00 88.56 89 ALA A N 1
ATOM 638 C CA . ALA A 1 89 ? 6.179 0.222 -10.865 1.00 88.56 89 ALA A CA 1
ATOM 639 C C . ALA A 1 89 ? 4.869 -0.559 -11.067 1.00 88.56 89 ALA A C 1
ATOM 641 O O . ALA A 1 89 ? 3.790 0.005 -10.863 1.00 88.56 89 ALA A O 1
ATOM 642 N N . ARG A 1 90 ? 4.940 -1.854 -11.410 1.00 90.44 90 ARG A N 1
ATOM 643 C CA . ARG A 1 90 ? 3.748 -2.714 -11.504 1.00 90.44 90 ARG A CA 1
ATOM 644 C C . ARG A 1 90 ? 3.039 -2.855 -10.174 1.00 90.44 90 ARG A C 1
ATOM 646 O O . ARG A 1 90 ? 1.822 -2.679 -10.141 1.00 90.44 90 ARG A O 1
ATOM 653 N N . GLU A 1 91 ? 3.770 -3.131 -9.098 1.00 93.62 91 GLU A N 1
ATOM 654 C CA . GLU A 1 91 ? 3.133 -3.318 -7.793 1.00 93.62 91 GLU A CA 1
ATOM 655 C C . GLU A 1 91 ? 2.557 -2.006 -7.258 1.00 93.62 91 GLU A C 1
ATOM 657 O O . GLU A 1 91 ? 1.429 -1.975 -6.773 1.00 93.62 91 GLU A O 1
ATOM 662 N N . GLN A 1 92 ? 3.267 -0.894 -7.457 1.00 89.88 92 GLN A N 1
ATOM 663 C CA . GLN A 1 92 ? 2.746 0.444 -7.183 1.00 89.88 92 GLN A CA 1
ATOM 664 C C . GLN A 1 92 ? 1.415 0.693 -7.905 1.00 89.88 92 GLN A C 1
ATOM 666 O O . GLN A 1 92 ? 0.429 1.104 -7.292 1.00 89.88 92 GLN A O 1
ATOM 671 N N . TRP A 1 93 ? 1.351 0.401 -9.206 1.00 87.31 93 TRP A N 1
ATOM 672 C CA . TRP A 1 93 ? 0.129 0.569 -9.989 1.00 87.31 93 TRP A CA 1
ATOM 673 C C . TRP A 1 93 ? -1.005 -0.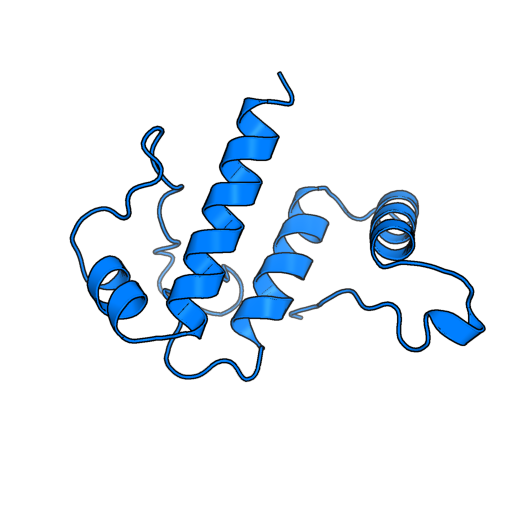355 -9.533 1.00 87.31 93 TRP A C 1
ATOM 675 O O . TRP A 1 93 ? -2.158 0.074 -9.420 1.00 87.31 93 TRP A O 1
ATOM 685 N N . ARG A 1 94 ? -0.686 -1.623 -9.256 1.00 90.50 94 ARG A N 1
ATOM 686 C CA . ARG A 1 94 ? -1.638 -2.608 -8.738 1.00 90.50 94 ARG A CA 1
ATOM 687 C C . ARG A 1 94 ? -2.240 -2.139 -7.414 1.00 90.50 94 ARG A C 1
ATOM 689 O O . ARG A 1 94 ? -3.464 -2.129 -7.291 1.00 90.50 94 ARG A O 1
ATOM 696 N N . HIS A 1 95 ? -1.408 -1.703 -6.472 1.00 91.50 95 HIS A N 1
ATOM 697 C CA . HIS A 1 95 ? -1.839 -1.213 -5.166 1.00 91.50 95 HIS A CA 1
ATOM 698 C C . HIS A 1 95 ? -2.793 -0.017 -5.281 1.00 91.50 95 HIS A C 1
ATOM 700 O O . HIS A 1 95 ? -3.892 -0.055 -4.732 1.00 91.50 95 HIS A O 1
ATOM 706 N N . GLU A 1 96 ? -2.445 1.008 -6.067 1.00 88.06 96 GLU A N 1
ATOM 707 C CA . GLU A 1 96 ? -3.315 2.181 -6.239 1.00 88.06 96 GLU A CA 1
ATOM 708 C C . GLU A 1 96 ? -4.662 1.836 -6.883 1.00 88.06 96 GLU A C 1
ATOM 710 O O . GLU A 1 96 ? -5.686 2.424 -6.529 1.00 88.06 96 GLU A O 1
ATOM 715 N N . ARG A 1 97 ? -4.699 0.871 -7.812 1.00 87.19 97 ARG A N 1
ATOM 716 C CA . ARG A 1 97 ? -5.966 0.382 -8.374 1.00 87.19 97 ARG A CA 1
ATOM 717 C C . ARG A 1 97 ? -6.839 -0.289 -7.319 1.00 87.19 97 ARG A C 1
ATOM 719 O O . ARG A 1 97 ? -8.044 -0.055 -7.320 1.00 87.19 97 ARG A O 1
ATOM 726 N N . LEU A 1 98 ? -6.248 -1.109 -6.449 1.00 90.69 98 LEU A N 1
ATOM 727 C CA . LEU A 1 98 ? -6.972 -1.793 -5.376 1.00 90.69 98 LEU A CA 1
ATOM 728 C C . LEU A 1 98 ? -7.521 -0.792 -4.356 1.00 90.69 98 LEU A C 1
ATOM 730 O O . LEU A 1 98 ? -8.703 -0.853 -4.028 1.00 90.69 98 LEU A O 1
ATOM 734 N N . VAL A 1 99 ? -6.710 0.185 -3.939 1.00 87.88 99 VAL A N 1
ATOM 735 C CA . VAL A 1 99 ? -7.152 1.270 -3.048 1.00 87.88 99 VAL A CA 1
ATOM 736 C C . VAL A 1 99 ? -8.278 2.081 -3.692 1.00 87.88 99 VAL A C 1
ATOM 738 O O . VAL A 1 99 ? -9.297 2.333 -3.057 1.00 87.88 99 VAL A O 1
ATOM 741 N N . ALA A 1 100 ? -8.144 2.457 -4.967 1.00 85.62 100 ALA A N 1
ATOM 742 C CA . ALA A 1 100 ? -9.178 3.216 -5.666 1.00 85.62 100 ALA A CA 1
ATOM 743 C C . ALA A 1 100 ? -10.496 2.434 -5.813 1.00 85.62 100 ALA A C 1
ATOM 745 O O . ALA A 1 100 ? -11.563 3.041 -5.727 1.00 85.62 100 ALA A O 1
ATOM 746 N N . ALA A 1 101 ? -10.430 1.118 -6.038 1.00 87.19 101 ALA A N 1
ATOM 747 C CA . ALA A 1 101 ? -11.607 0.254 -6.100 1.00 87.19 101 ALA A CA 1
ATOM 748 C C . ALA A 1 101 ? -12.286 0.126 -4.728 1.00 87.19 101 ALA A C 1
ATOM 750 O O . ALA A 1 101 ? -13.502 0.285 -4.640 1.00 87.19 101 ALA A O 1
ATOM 751 N N . PHE A 1 102 ? -11.502 -0.079 -3.666 1.00 89.94 102 PHE A N 1
ATOM 752 C CA . PHE A 1 102 ? -11.994 -0.107 -2.288 1.00 89.94 102 PHE A CA 1
ATOM 753 C C . PHE A 1 102 ? -12.714 1.197 -1.918 1.00 89.94 102 PHE A C 1
ATOM 755 O O . PHE A 1 102 ? -13.867 1.172 -1.500 1.00 89.94 102 PHE A O 1
ATOM 762 N N . GLU A 1 103 ? -12.089 2.351 -2.168 1.00 88.19 103 GLU A N 1
ATOM 763 C CA . GLU A 1 103 ? -12.686 3.666 -1.887 1.00 88.19 103 GLU A CA 1
ATOM 764 C C . GLU A 1 103 ? -13.942 3.959 -2.726 1.00 88.19 103 GLU A C 1
ATOM 766 O O . GLU A 1 103 ? -14.784 4.757 -2.321 1.00 88.19 103 GLU A O 1
ATOM 771 N N . ALA A 1 104 ? -14.071 3.359 -3.912 1.00 87.44 104 ALA A N 1
ATOM 772 C CA . ALA A 1 104 ? -15.271 3.503 -4.733 1.00 87.44 104 ALA A CA 1
ATOM 773 C C . ALA A 1 104 ? -16.443 2.656 -4.211 1.00 87.44 104 ALA A C 1
ATOM 775 O O . ALA A 1 104 ? -17.589 3.069 -4.384 1.00 87.44 104 ALA A O 1
ATOM 776 N N . GLY A 1 105 ? -16.151 1.499 -3.606 1.00 86.69 105 GLY A N 1
ATOM 777 C CA . GLY A 1 105 ? -17.132 0.601 -2.990 1.00 86.69 105 GLY A CA 1
ATOM 778 C C . GLY A 1 105 ? -17.503 0.962 -1.550 1.00 86.69 105 GLY A C 1
ATOM 779 O O . GLY A 1 105 ? -18.554 0.546 -1.088 1.00 86.69 105 GLY A O 1
ATOM 780 N N . ALA A 1 106 ? -16.692 1.766 -0.858 1.00 73.94 106 ALA A N 1
ATOM 781 C CA . ALA A 1 106 ? -16.971 2.286 0.486 1.00 73.94 106 ALA A CA 1
ATOM 782 C C . ALA A 1 106 ? -18.015 3.430 0.500 1.00 73.94 106 ALA A C 1
ATOM 784 O O . ALA A 1 106 ? -17.938 4.329 1.337 1.00 73.94 106 ALA A O 1
ATOM 785 N N . ARG A 1 107 ? -18.938 3.433 -0.470 1.00 53.12 107 ARG A N 1
ATOM 786 C CA . ARG A 1 107 ? -20.011 4.420 -0.631 1.00 53.12 107 ARG A CA 1
ATOM 787 C C . ARG A 1 107 ? -21.331 3.899 -0.099 1.00 53.12 107 ARG A C 1
ATOM 789 O O . ARG A 1 107 ? -21.631 2.721 -0.383 1.00 53.12 107 ARG A O 1
#

pLDDT: mean 80.65, std 20.1, range [30.75, 98.5]